Protein AF-A0A1B6LI79-F1 (afdb_monomer_lite)

pLDDT: mean 90.77, std 7.66, range [55.81, 97.06]

Secondary structure (DSSP, 8-state):
--------HHHHHHHHHHHHHHHHHHHHTT-S-TT--TT-TT--HHHHHHHHHHHHHHHHHTT----------TTTTTT--HHHHHHHHHHTT--HHHHHHHHHHHSS-------

Foldseek 3Di:
DDDDDDDDPVVVVVVVVLLVVVLVLCVVVVVDDPLDQPPHPPGDPVNNVVVVVVVVVVCVVVVHDDDDDDDDDDVVPVPDDLVVVLVVCVVSVNDDPSSVVSVVVPPPDDDDDDD

Structure (mmCIF, N/CA/C/O backbone):
data_AF-A0A1B6LI79-F1
#
_entry.id   AF-A0A1B6LI79-F1
#
loop_
_atom_site.group_PDB
_atom_site.id
_atom_site.type_symbol
_atom_site.label_atom_id
_atom_site.label_alt_id
_atom_site.label_comp_id
_atom_site.label_asym_id
_atom_site.label_entity_id
_atom_site.label_seq_id
_atom_site.pdbx_PDB_ins_code
_atom_site.Cartn_x
_atom_site.Cartn_y
_atom_site.Cartn_z
_atom_site.occupancy
_atom_site.B_iso_or_equiv
_atom_site.auth_seq_id
_atom_site.auth_comp_id
_atom_site.au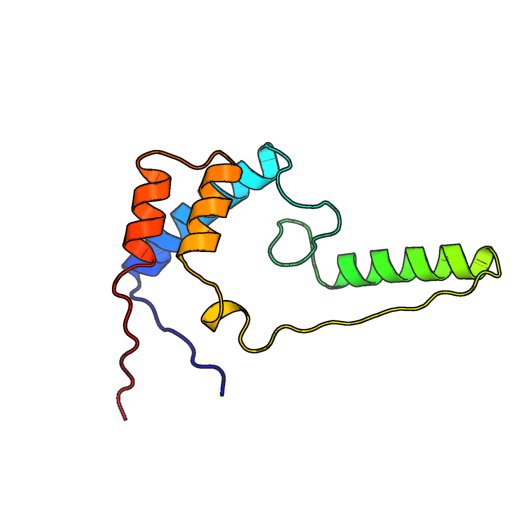th_asym_id
_atom_site.auth_atom_id
_atom_site.pdbx_PDB_model_num
ATOM 1 N N . TYR A 1 1 ? 15.119 -7.182 12.161 1.00 63.00 1 TYR A N 1
ATOM 2 C CA . TYR A 1 1 ? 15.928 -6.421 11.187 1.00 63.00 1 TYR A CA 1
ATOM 3 C C . TYR A 1 1 ? 15.081 -6.166 9.944 1.00 63.00 1 TYR A C 1
ATOM 5 O O . TYR A 1 1 ? 14.480 -7.118 9.461 1.00 63.00 1 TYR A O 1
ATOM 13 N N . ARG A 1 2 ? 14.964 -4.913 9.475 1.00 67.12 2 ARG A N 1
ATOM 14 C CA . ARG A 1 2 ? 14.210 -4.540 8.261 1.00 67.12 2 ARG A CA 1
ATOM 15 C C . ARG A 1 2 ? 15.213 -4.042 7.213 1.00 67.12 2 ARG A C 1
ATOM 17 O O . ARG A 1 2 ? 15.612 -2.882 7.300 1.00 67.12 2 ARG A O 1
ATOM 24 N N . PRO A 1 3 ? 15.675 -4.898 6.288 1.00 71.00 3 PRO A N 1
ATOM 25 C CA . PRO A 1 3 ? 16.644 -4.478 5.286 1.00 71.00 3 PRO A CA 1
ATOM 26 C C . PRO A 1 3 ? 16.035 -3.394 4.392 1.00 71.00 3 PRO A C 1
ATOM 28 O O . PRO A 1 3 ? 14.902 -3.520 3.928 1.00 71.00 3 PRO A O 1
ATOM 31 N N . ILE A 1 4 ? 16.783 -2.318 4.152 1.00 75.94 4 ILE A N 1
ATOM 32 C CA . ILE A 1 4 ? 16.388 -1.273 3.205 1.00 75.94 4 ILE A CA 1
ATOM 33 C C . ILE A 1 4 ? 17.033 -1.604 1.861 1.00 75.94 4 ILE A C 1
ATOM 35 O O . ILE A 1 4 ? 18.253 -1.690 1.756 1.00 75.94 4 ILE A O 1
ATOM 39 N N . SER A 1 5 ? 16.212 -1.785 0.827 1.00 77.75 5 SER A N 1
ATOM 40 C CA . SER A 1 5 ? 16.702 -1.969 -0.540 1.00 77.75 5 SER A CA 1
ATOM 41 C C . SER A 1 5 ? 17.050 -0.616 -1.159 1.00 77.75 5 SER A C 1
ATOM 43 O O . SER A 1 5 ? 16.167 0.209 -1.397 1.00 77.75 5 SER A O 1
ATOM 45 N N . ILE A 1 6 ? 18.331 -0.384 -1.445 1.00 82.44 6 ILE A N 1
ATOM 46 C CA . ILE A 1 6 ? 18.777 0.794 -2.196 1.00 82.44 6 ILE A CA 1
ATOM 47 C C . ILE A 1 6 ? 18.766 0.436 -3.680 1.00 82.44 6 ILE A C 1
ATOM 49 O O . ILE A 1 6 ? 19.634 -0.280 -4.170 1.00 82.44 6 ILE A O 1
ATOM 53 N N . VAL A 1 7 ? 17.754 0.921 -4.394 1.00 85.69 7 VAL A N 1
ATOM 54 C CA . VAL A 1 7 ? 17.604 0.674 -5.834 1.00 85.69 7 VAL A CA 1
ATOM 55 C C . VAL A 1 7 ? 18.371 1.741 -6.638 1.00 85.69 7 VAL A C 1
ATOM 57 O O . VAL A 1 7 ? 18.404 2.900 -6.199 1.00 85.69 7 VAL A O 1
ATOM 60 N N . PRO A 1 8 ? 18.983 1.407 -7.796 1.00 88.12 8 PRO A N 1
ATOM 61 C CA . PRO A 1 8 ? 19.629 2.393 -8.660 1.00 88.12 8 PRO A CA 1
ATOM 62 C C . PRO A 1 8 ? 18.722 3.580 -9.011 1.00 88.12 8 PRO A C 1
ATOM 64 O O . PRO A 1 8 ? 17.504 3.439 -9.130 1.00 88.12 8 PRO A O 1
ATOM 67 N N . ALA A 1 9 ? 19.317 4.759 -9.213 1.00 91.06 9 ALA A N 1
ATOM 68 C CA . ALA A 1 9 ? 18.572 5.997 -9.464 1.00 91.06 9 ALA A CA 1
ATOM 69 C C . ALA A 1 9 ? 17.617 5.885 -10.666 1.00 91.06 9 ALA A C 1
ATOM 71 O O . ALA A 1 9 ? 16.454 6.272 -10.565 1.00 91.06 9 ALA A O 1
ATOM 72 N N . LEU A 1 10 ? 18.077 5.283 -11.768 1.00 89.88 10 LEU A N 1
ATOM 73 C CA . LEU A 1 10 ? 17.255 5.068 -12.960 1.00 89.88 10 LEU A CA 1
ATOM 74 C C . LEU A 1 10 ? 16.025 4.195 -12.663 1.00 89.88 10 LEU A C 1
ATOM 76 O O . LEU A 1 10 ? 14.919 4.498 -13.104 1.00 89.88 10 LEU A O 1
ATOM 80 N N . SER A 1 11 ? 16.196 3.144 -11.864 1.00 88.69 11 SER A N 1
ATOM 81 C CA . SER A 1 11 ? 15.099 2.262 -11.464 1.00 88.69 11 SER A CA 1
ATOM 82 C C . SER A 1 11 ? 14.085 2.984 -10.578 1.00 88.69 11 SER A C 1
ATOM 84 O O . SER A 1 11 ? 12.891 2.835 -10.801 1.00 88.69 11 SER A O 1
ATOM 86 N N . LYS A 1 12 ? 14.529 3.851 -9.655 1.00 90.69 12 LYS A N 1
ATOM 87 C CA . LYS A 1 12 ? 13.621 4.688 -8.846 1.00 90.69 12 LYS A CA 1
ATOM 88 C C . LYS A 1 12 ? 12.750 5.601 -9.709 1.00 90.69 12 LYS A C 1
ATOM 90 O O . LYS A 1 12 ? 11.575 5.801 -9.395 1.00 90.69 12 LYS A O 1
ATOM 95 N N . ILE A 1 13 ? 13.311 6.156 -10.785 1.00 93.62 13 ILE A N 1
ATOM 96 C CA . ILE A 1 13 ? 12.560 6.984 -11.738 1.00 93.62 13 ILE A CA 1
ATOM 97 C C . ILE A 1 13 ? 11.479 6.135 -12.417 1.00 93.62 13 ILE A C 1
ATOM 99 O O . ILE A 1 13 ? 10.306 6.509 -12.391 1.00 93.62 13 ILE A O 1
ATOM 103 N N . LEU A 1 14 ? 11.848 4.965 -12.950 1.00 91.50 14 LEU A N 1
ATOM 104 C CA . LEU A 1 14 ? 10.905 4.046 -13.597 1.00 91.50 14 LEU A CA 1
ATOM 105 C C . LEU A 1 14 ? 9.803 3.574 -12.639 1.00 91.50 14 LEU A C 1
ATOM 107 O O . LEU A 1 14 ? 8.624 3.647 -12.977 1.00 91.50 14 LEU A O 1
ATOM 111 N N . GLU A 1 15 ? 10.162 3.165 -11.423 1.00 91.81 15 GLU A N 1
ATOM 112 C CA . GLU A 1 15 ? 9.214 2.774 -10.374 1.00 91.81 15 GLU A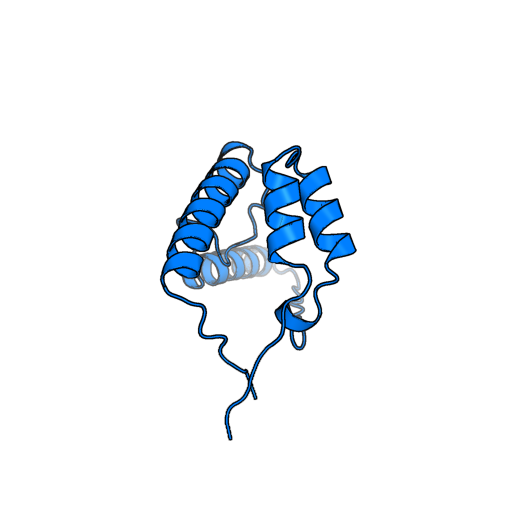 CA 1
ATOM 113 C C . GLU A 1 15 ? 8.248 3.908 -10.033 1.00 91.81 15 GLU A C 1
ATOM 115 O O . GLU A 1 15 ? 7.054 3.674 -9.853 1.00 91.81 15 GLU A O 1
ATOM 120 N N . THR A 1 16 ? 8.739 5.148 -9.976 1.00 93.56 16 THR A N 1
ATOM 121 C CA . THR A 1 16 ? 7.901 6.317 -9.693 1.00 93.56 16 THR A CA 1
ATOM 122 C C . THR A 1 16 ? 6.883 6.547 -10.804 1.00 93.56 16 THR A C 1
ATOM 124 O O . THR A 1 16 ? 5.707 6.768 -10.510 1.00 93.56 16 THR A O 1
ATOM 127 N N . ILE A 1 17 ? 7.300 6.436 -12.068 1.00 93.50 17 ILE A N 1
ATOM 128 C CA . ILE A 1 17 ? 6.404 6.549 -13.225 1.00 93.50 17 ILE A CA 1
ATOM 129 C C . ILE A 1 17 ? 5.357 5.428 -13.179 1.00 93.50 17 ILE A C 1
ATOM 131 O O . ILE A 1 17 ? 4.158 5.711 -13.177 1.00 93.50 17 ILE A O 1
ATOM 135 N N . MET A 1 18 ? 5.787 4.168 -13.049 1.00 92.81 18 MET A N 1
ATOM 136 C CA . MET A 1 18 ? 4.885 3.012 -12.972 1.00 92.81 18 MET A CA 1
ATOM 137 C C . 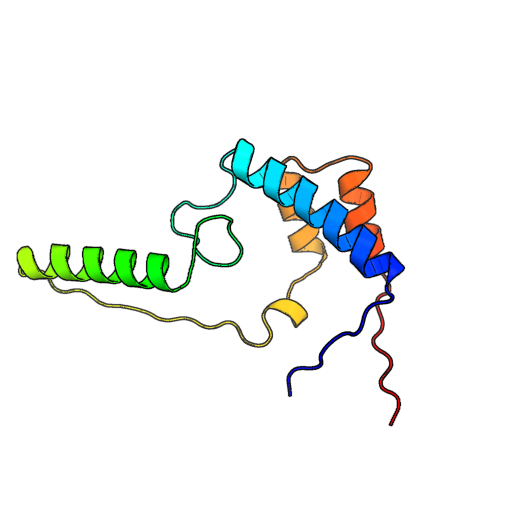MET A 1 18 ? 3.876 3.146 -11.828 1.00 92.81 18 MET A C 1
ATOM 139 O O . MET A 1 18 ? 2.681 2.928 -12.027 1.00 92.81 18 MET A O 1
ATOM 143 N N . LYS A 1 19 ? 4.336 3.558 -10.640 1.00 93.50 19 LYS A N 1
ATOM 144 C CA . LYS A 1 19 ? 3.486 3.800 -9.470 1.00 93.50 19 LYS A CA 1
ATOM 145 C C . LYS A 1 19 ? 2.445 4.876 -9.752 1.00 93.50 19 LYS A C 1
ATOM 147 O O . LYS A 1 19 ? 1.277 4.673 -9.439 1.00 93.50 19 LYS A O 1
ATOM 152 N N . ASN A 1 20 ? 2.844 6.008 -10.327 1.00 93.88 20 ASN A N 1
ATOM 153 C CA . ASN A 1 20 ? 1.930 7.121 -10.576 1.00 93.88 20 ASN A CA 1
ATOM 154 C C . ASN A 1 20 ? 0.817 6.725 -11.556 1.00 93.88 20 ASN A C 1
ATOM 156 O O . ASN A 1 20 ? -0.352 6.995 -11.285 1.00 93.88 20 ASN A O 1
ATOM 160 N N . HIS A 1 21 ? 1.163 6.027 -12.642 1.00 93.12 21 HIS A N 1
ATOM 161 C CA . HIS A 1 21 ? 0.178 5.505 -13.593 1.00 93.12 21 HIS A CA 1
ATOM 162 C C . HIS A 1 21 ? -0.758 4.480 -12.945 1.00 93.12 21 HIS A C 1
ATOM 164 O O . HIS A 1 21 ? -1.975 4.577 -13.098 1.00 93.12 21 HIS A O 1
ATOM 170 N N . LEU A 1 22 ? -0.203 3.532 -12.184 1.00 93.75 22 LEU A N 1
ATOM 171 C CA . LEU A 1 22 ? -0.982 2.502 -11.502 1.00 93.75 22 LEU A CA 1
ATOM 172 C C . LEU A 1 22 ? -1.966 3.111 -10.498 1.00 93.75 22 LEU A C 1
ATOM 174 O O . LEU A 1 22 ? -3.150 2.795 -10.529 1.00 93.75 22 LEU A O 1
ATOM 178 N N . VAL A 1 23 ? -1.492 3.998 -9.622 1.00 93.56 23 VAL A N 1
ATOM 179 C CA . VAL A 1 23 ? -2.335 4.642 -8.608 1.00 93.56 23 VAL A CA 1
ATOM 180 C C . VAL A 1 23 ? -3.416 5.490 -9.273 1.00 93.56 23 VAL A C 1
ATOM 182 O O . VAL A 1 23 ? -4.569 5.409 -8.868 1.00 93.56 23 VAL A O 1
ATOM 185 N N . CYS A 1 24 ? -3.084 6.245 -10.323 1.00 94.25 24 CYS A N 1
ATOM 186 C CA . CYS A 1 24 ? -4.073 7.021 -11.070 1.00 94.25 24 CYS A CA 1
ATOM 187 C C . CYS A 1 24 ? -5.192 6.130 -11.630 1.00 94.25 24 CYS A C 1
ATOM 189 O O . CYS A 1 24 ? -6.370 6.431 -11.445 1.00 94.25 24 CYS A O 1
ATOM 191 N N . TYR A 1 25 ? -4.833 5.001 -12.247 1.00 95.06 25 TYR A N 1
ATOM 192 C CA . TYR A 1 25 ? -5.800 4.039 -12.771 1.00 95.06 25 TYR A CA 1
ATOM 193 C C . TYR A 1 25 ? -6.673 3.425 -11.665 1.00 95.06 25 TYR A C 1
ATOM 195 O O . TYR A 1 25 ? -7.894 3.383 -11.805 1.00 95.06 25 TYR A O 1
ATOM 203 N N . LEU A 1 26 ? -6.068 2.985 -10.558 1.00 94.50 26 LEU A N 1
ATOM 204 C CA . LEU A 1 26 ? -6.790 2.369 -9.441 1.00 94.50 26 LEU A CA 1
ATOM 205 C C . LEU A 1 26 ? -7.778 3.338 -8.776 1.00 94.50 26 LEU A C 1
ATOM 207 O O . LEU A 1 26 ? -8.885 2.932 -8.434 1.00 94.50 26 LEU A O 1
ATOM 211 N N . GLU A 1 27 ? -7.386 4.602 -8.609 1.00 93.88 27 GLU A N 1
ATOM 212 C CA . GLU A 1 27 ? -8.232 5.647 -8.025 1.00 93.88 27 GLU A CA 1
ATOM 213 C C . GLU A 1 27 ? -9.351 6.066 -8.990 1.00 93.88 27 GLU A C 1
ATOM 215 O O . GLU A 1 27 ? -10.508 6.120 -8.591 1.00 93.88 27 GLU A O 1
ATOM 220 N N . THR A 1 28 ? -9.045 6.289 -10.274 1.00 94.62 28 THR A N 1
ATOM 221 C CA . THR A 1 28 ? -10.045 6.719 -11.277 1.00 94.62 28 THR A CA 1
ATOM 222 C C . THR A 1 28 ? -11.150 5.681 -11.474 1.00 94.62 28 THR A C 1
ATOM 224 O O . THR A 1 28 ? -12.300 6.035 -11.716 1.00 94.62 28 THR A O 1
ATOM 227 N N . ASN A 1 29 ? -10.813 4.397 -11.343 1.00 95.00 29 ASN A N 1
ATOM 228 C CA . ASN A 1 29 ? -11.759 3.292 -11.487 1.00 95.00 29 ASN A CA 1
ATOM 229 C C . ASN A 1 29 ? -12.331 2.801 -10.142 1.00 95.00 29 ASN A C 1
ATOM 231 O O . ASN A 1 29 ? -12.997 1.770 -10.120 1.00 95.00 29 ASN A O 1
ATOM 235 N N . ASN A 1 30 ? -12.066 3.495 -9.025 1.00 94.12 30 ASN A N 1
ATOM 236 C CA . ASN A 1 30 ? -12.529 3.126 -7.679 1.00 94.12 30 ASN A CA 1
ATOM 237 C C . ASN A 1 30 ? -12.249 1.654 -7.301 1.00 94.12 30 ASN A C 1
ATOM 239 O O . ASN A 1 30 ? -13.070 0.978 -6.685 1.00 94.12 30 ASN A O 1
ATOM 243 N N . LEU A 1 31 ? -11.072 1.137 -7.673 1.00 94.31 31 LEU A N 1
ATOM 244 C CA . LEU A 1 31 ? -10.704 -0.276 -7.479 1.00 94.31 31 LEU A CA 1
ATOM 245 C C . LEU A 1 31 ? -10.160 -0.578 -6.074 1.00 94.31 31 LEU A C 1
ATOM 247 O O . LEU A 1 31 ? -9.948 -1.741 -5.718 1.00 94.31 31 LEU A O 1
ATOM 251 N N . LEU A 1 32 ? -9.900 0.461 -5.278 1.00 92.94 32 LEU A N 1
ATOM 252 C CA . LEU A 1 32 ? -9.431 0.352 -3.899 1.00 92.94 32 LEU A CA 1
ATOM 253 C C . LEU A 1 32 ? -10.583 0.556 -2.922 1.00 92.94 32 LEU A C 1
ATOM 255 O O . LEU A 1 32 ? -11.427 1.424 -3.110 1.00 92.94 32 LEU A O 1
ATOM 259 N N . LEU A 1 33 ? -10.560 -0.198 -1.825 1.00 93.06 33 LEU A N 1
ATOM 260 C CA . LEU A 1 33 ? -11.576 -0.093 -0.786 1.00 93.06 33 LEU A CA 1
ATOM 261 C C . LEU A 1 33 ? -11.572 1.304 -0.147 1.00 93.06 33 LEU A C 1
ATOM 263 O O . LEU A 1 33 ? -10.527 1.811 0.270 1.00 93.06 33 LEU A O 1
ATOM 267 N N . ASP A 1 34 ? -12.755 1.880 0.044 1.00 91.50 34 ASP A N 1
ATOM 268 C CA . ASP A 1 34 ? -12.929 3.195 0.674 1.00 91.50 34 ASP A CA 1
ATOM 269 C C . ASP A 1 34 ? -12.595 3.248 2.159 1.00 91.50 34 ASP A C 1
ATOM 271 O O . ASP A 1 34 ? -12.524 4.331 2.724 1.00 91.50 34 ASP A O 1
ATOM 275 N N . LYS A 1 35 ? -12.341 2.111 2.803 1.00 92.62 35 LYS A N 1
ATOM 276 C CA . LYS A 1 35 ? -11.803 2.041 4.169 1.00 92.62 35 LYS A CA 1
ATOM 277 C C . LYS A 1 35 ? -10.279 1.880 4.194 1.00 92.62 35 LYS A C 1
ATOM 279 O O . LYS A 1 35 ? -9.680 1.826 5.260 1.00 92.62 35 LYS A O 1
ATOM 284 N N . GLN A 1 36 ? -9.620 1.795 3.036 1.00 94.38 36 GLN A N 1
ATOM 285 C CA . GLN A 1 36 ? -8.162 1.756 2.965 1.00 94.38 36 GLN A CA 1
ATOM 286 C C . GLN A 1 36 ? -7.602 3.176 3.097 1.00 94.38 36 GLN A C 1
ATOM 288 O O . GLN A 1 36 ? -7.904 4.045 2.284 1.00 94.38 36 GLN A O 1
ATOM 293 N N . HIS A 1 37 ? -6.769 3.421 4.106 1.00 94.50 37 HIS A N 1
ATOM 294 C CA . HIS A 1 37 ? -6.116 4.725 4.304 1.00 94.50 37 HIS A CA 1
ATOM 295 C C . HIS A 1 37 ? -4.628 4.711 3.942 1.00 94.50 37 HIS A C 1
ATOM 297 O O . HIS A 1 37 ? -4.094 5.716 3.479 1.00 94.50 37 HIS A O 1
ATOM 303 N N . GLY A 1 38 ? -3.958 3.569 4.112 1.00 92.94 38 GLY A N 1
ATOM 304 C CA . GLY A 1 38 ? -2.545 3.416 3.779 1.00 92.94 38 GLY A CA 1
ATOM 305 C C . GLY A 1 38 ? -2.282 3.514 2.275 1.00 92.94 38 GLY A C 1
ATOM 306 O O . GLY A 1 38 ? -3.013 2.934 1.468 1.00 92.94 38 GLY A O 1
ATOM 307 N N . PHE A 1 39 ? -1.205 4.220 1.918 1.00 89.44 39 PHE A N 1
ATOM 308 C CA . PHE A 1 39 ? -0.700 4.365 0.546 1.00 89.44 39 PHE A CA 1
ATOM 309 C C . PHE A 1 39 ? -1.712 4.929 -0.472 1.00 89.44 39 PHE A C 1
ATOM 311 O O . PHE A 1 39 ? -1.546 4.720 -1.672 1.00 89.44 39 PHE A O 1
ATOM 318 N N . ARG A 1 40 ? -2.736 5.666 -0.016 1.00 92.44 40 ARG A N 1
ATOM 319 C CA . ARG A 1 40 ? -3.708 6.359 -0.879 1.00 92.44 40 ARG A CA 1
ATOM 320 C C . ARG A 1 40 ? -3.517 7.871 -0.834 1.00 92.44 40 ARG A C 1
ATOM 322 O O . ARG A 1 40 ? -3.162 8.440 0.197 1.00 92.44 40 ARG A O 1
ATOM 329 N N . ARG A 1 41 ? -3.764 8.536 -1.963 1.00 88.56 41 ARG A N 1
ATOM 330 C CA . ARG A 1 41 ? -3.671 9.999 -2.059 1.00 88.56 41 ARG 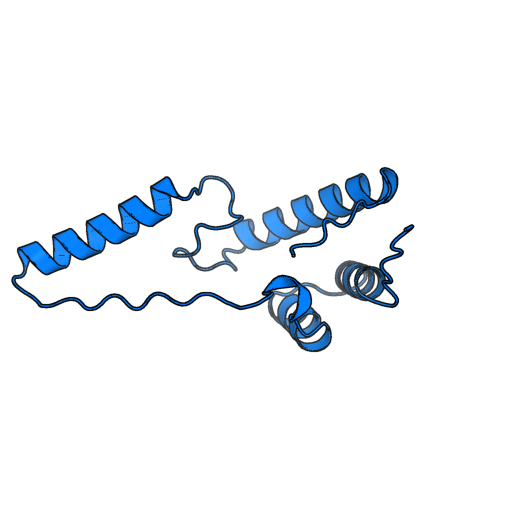A CA 1
ATOM 331 C C . ARG A 1 41 ? -4.796 10.646 -1.245 1.00 88.56 41 ARG A C 1
ATOM 333 O O . ARG A 1 41 ? -5.932 10.192 -1.303 1.00 88.56 41 ARG A O 1
ATOM 340 N N . GLY A 1 42 ? -4.480 11.705 -0.498 1.00 90.44 42 GLY A N 1
ATOM 341 C CA . GLY A 1 42 ? -5.464 12.428 0.323 1.00 90.44 42 GLY A CA 1
ATOM 342 C C . GLY A 1 42 ? -5.911 11.685 1.587 1.00 90.44 42 GLY A C 1
ATOM 343 O O . GLY A 1 42 ? -6.830 12.136 2.259 1.00 90.44 42 GLY A O 1
ATOM 344 N N . ARG A 1 43 ? -5.266 10.562 1.926 1.00 93.38 43 ARG A N 1
ATOM 345 C CA . ARG A 1 43 ? -5.538 9.788 3.138 1.00 93.38 43 ARG A CA 1
ATOM 346 C C . ARG A 1 43 ? -4.277 9.661 3.979 1.00 93.38 43 ARG A C 1
ATOM 348 O O . ARG A 1 43 ? -3.162 9.644 3.466 1.00 93.38 43 ARG A O 1
ATOM 355 N N . SER A 1 44 ? -4.466 9.596 5.288 1.00 95.38 44 SER A N 1
ATOM 356 C CA . SER A 1 44 ? -3.390 9.534 6.275 1.00 95.38 44 SER A CA 1
ATOM 357 C C . SER A 1 44 ? -3.779 8.662 7.466 1.00 95.38 44 SER A C 1
ATOM 359 O O . SER A 1 44 ? -4.927 8.231 7.601 1.00 95.38 44 SER A O 1
ATOM 361 N N . THR A 1 45 ? -2.827 8.433 8.368 1.00 94.94 45 THR A N 1
ATOM 362 C CA . THR A 1 45 ? -3.090 7.784 9.659 1.00 94.94 45 THR A CA 1
ATOM 363 C C . THR A 1 45 ? -4.137 8.543 10.474 1.00 94.94 45 THR A C 1
ATOM 365 O O . THR A 1 45 ? -4.973 7.911 11.108 1.00 94.94 45 THR A O 1
ATOM 368 N N . ILE A 1 46 ? -4.157 9.877 10.381 1.00 96.38 46 ILE A N 1
ATOM 369 C CA . ILE A 1 46 ? -5.164 10.725 11.032 1.00 96.38 46 ILE A CA 1
ATOM 370 C C . ILE A 1 46 ? -6.553 10.369 10.507 1.00 96.38 46 ILE A C 1
ATOM 372 O O . ILE A 1 46 ? -7.420 10.022 11.294 1.00 96.38 46 ILE A O 1
ATOM 376 N N . THR A 1 47 ? -6.744 10.339 9.182 1.00 96.00 47 THR A N 1
ATOM 377 C CA . THR A 1 47 ? -8.056 9.991 8.603 1.00 96.00 47 THR A CA 1
ATOM 378 C C . THR A 1 47 ? -8.527 8.587 8.992 1.00 96.00 47 THR A C 1
ATOM 380 O O . THR A 1 47 ? -9.726 8.366 9.122 1.00 96.00 47 THR A O 1
ATOM 383 N N . ALA A 1 48 ? -7.598 7.644 9.191 1.00 95.75 48 ALA A N 1
ATOM 384 C CA . ALA A 1 48 ? -7.923 6.287 9.623 1.00 95.75 48 ALA A CA 1
ATOM 385 C C . ALA A 1 48 ? -8.393 6.253 11.083 1.00 95.75 48 ALA A C 1
ATOM 387 O O . ALA A 1 48 ? -9.387 5.607 11.398 1.00 95.75 48 ALA A O 1
ATOM 388 N N . ILE A 1 49 ? -7.684 6.969 11.963 1.00 96.31 49 ILE A N 1
ATOM 389 C CA . ILE A 1 49 ? -8.025 7.067 13.385 1.00 96.31 49 ILE A CA 1
ATOM 390 C C . ILE A 1 49 ? -9.346 7.812 13.561 1.00 96.31 49 ILE A C 1
ATOM 392 O O . ILE A 1 49 ? -10.197 7.338 14.301 1.00 96.31 49 ILE A O 1
ATOM 396 N N . THR A 1 50 ? -9.557 8.925 12.854 1.00 96.56 50 THR A N 1
ATOM 397 C CA . THR A 1 50 ? -10.827 9.662 12.895 1.00 96.56 50 THR A CA 1
ATOM 398 C C . THR A 1 50 ? -11.995 8.763 12.490 1.00 96.56 50 THR A C 1
ATOM 400 O O . THR A 1 50 ? -12.946 8.641 13.250 1.00 96.56 50 THR A O 1
ATOM 403 N N . ALA A 1 51 ? -11.880 8.031 11.376 1.00 95.62 51 ALA A N 1
ATOM 404 C CA . ALA A 1 51 ? -12.933 7.112 10.939 1.00 95.62 51 ALA A CA 1
ATOM 405 C C . ALA A 1 51 ? -13.211 5.976 11.945 1.00 95.62 51 ALA A C 1
ATOM 407 O O . ALA A 1 51 ? -14.347 5.515 12.058 1.00 95.62 51 ALA A O 1
ATOM 408 N N . LEU A 1 52 ? -12.187 5.509 12.669 1.00 95.56 52 LEU A N 1
ATOM 409 C CA . LEU A 1 52 ? -12.349 4.530 13.746 1.00 95.56 52 LEU A CA 1
ATOM 410 C C . LEU A 1 52 ? -13.054 5.144 14.965 1.00 95.56 52 LEU A C 1
ATOM 412 O O . LEU A 1 52 ? -13.963 4.526 15.513 1.00 95.56 52 LEU A O 1
ATOM 416 N N . LEU A 1 53 ? -12.661 6.353 15.374 1.00 96.19 53 LEU A N 1
ATOM 417 C CA . LEU A 1 53 ? -13.277 7.069 16.493 1.00 96.19 53 LEU A CA 1
ATOM 418 C C . LEU A 1 53 ? -14.750 7.383 16.221 1.00 96.19 53 LEU A C 1
ATOM 420 O O . LEU A 1 53 ? -15.576 7.189 17.106 1.00 96.19 53 LEU A O 1
ATOM 424 N N . ASP A 1 54 ? -15.096 7.773 14.995 1.00 96.19 54 ASP A N 1
ATOM 425 C CA . ASP A 1 54 ? -16.486 8.016 14.600 1.00 96.19 54 ASP A CA 1
ATOM 426 C C . ASP A 1 54 ? -17.342 6.745 14.741 1.00 96.19 54 ASP A C 1
ATOM 428 O O . ASP A 1 54 ? -18.474 6.796 15.230 1.00 96.19 54 ASP A O 1
ATOM 432 N N . GLN A 1 55 ? -16.793 5.577 14.379 1.00 95.06 55 GLN A N 1
ATOM 433 C CA . GLN A 1 55 ? -17.473 4.289 14.567 1.00 95.06 55 GLN A CA 1
ATOM 434 C C . GLN A 1 55 ? -17.647 3.942 16.047 1.00 95.06 55 GLN A C 1
ATOM 436 O O . GLN A 1 55 ? -18.721 3.485 16.439 1.00 95.06 55 GLN A O 1
ATOM 441 N N . ILE A 1 56 ? -16.615 4.168 16.864 1.00 96.19 56 ILE A N 1
ATOM 442 C CA . ILE A 1 56 ? -16.671 3.941 18.314 1.00 96.19 56 ILE A CA 1
ATOM 443 C C . ILE A 1 56 ? -17.746 4.830 18.944 1.00 96.19 56 ILE A C 1
ATOM 445 O O . ILE A 1 56 ? -18.593 4.322 19.674 1.00 96.19 56 ILE A O 1
ATOM 449 N N . ASN A 1 57 ? -17.760 6.124 18.615 1.00 96.56 57 ASN A N 1
ATOM 450 C CA . ASN A 1 57 ? -18.743 7.075 19.131 1.00 96.56 57 ASN A CA 1
ATOM 451 C C . ASN A 1 57 ? -20.170 6.681 18.736 1.00 96.56 57 ASN A C 1
ATOM 453 O O . ASN A 1 57 ? -21.051 6.647 19.587 1.00 96.56 57 ASN A O 1
ATOM 457 N N . THR A 1 58 ? -20.383 6.283 17.480 1.00 96.94 58 THR A N 1
ATOM 458 C CA . THR A 1 58 ? -21.705 5.846 16.999 1.00 96.94 58 THR A CA 1
ATOM 459 C C . THR A 1 58 ? -22.239 4.639 17.779 1.00 96.94 58 THR A C 1
ATOM 461 O O . THR A 1 58 ? -23.433 4.554 18.055 1.00 96.94 58 THR A O 1
ATOM 464 N N . VAL A 1 59 ? -21.377 3.674 18.112 1.00 96.69 59 VAL A N 1
ATOM 465 C CA . VAL A 1 59 ? -21.774 2.483 18.883 1.00 96.69 59 VAL A CA 1
ATOM 466 C C . VAL A 1 59 ? -21.969 2.822 20.361 1.00 96.69 59 VAL A C 1
ATOM 468 O O . VAL A 1 59 ? -22.925 2.354 20.978 1.00 96.69 59 VAL A O 1
ATOM 471 N N . PHE A 1 60 ? -21.120 3.696 20.904 1.00 95.44 60 PHE A N 1
ATOM 472 C CA . PHE A 1 60 ? -21.242 4.206 22.265 1.00 95.44 60 PHE A CA 1
ATOM 473 C C . PHE A 1 60 ? -22.572 4.940 22.490 1.00 95.44 60 PHE A C 1
ATOM 475 O O . PHE A 1 60 ? -23.267 4.656 23.461 1.00 95.44 60 PHE A O 1
ATOM 482 N N . GLU A 1 61 ? -22.974 5.818 21.567 1.00 97.06 61 GLU A N 1
ATOM 483 C CA . GLU A 1 61 ? -24.255 6.542 21.622 1.00 97.06 61 GLU A CA 1
ATOM 484 C C . GLU A 1 61 ? -25.472 5.610 21.594 1.00 97.06 61 GLU A C 1
ATOM 486 O O . GLU A 1 61 ? -26.505 5.913 22.189 1.00 97.06 61 GLU A O 1
ATOM 491 N N . LYS A 1 62 ? -25.352 4.450 20.941 1.00 97.00 62 LYS A N 1
ATOM 492 C CA . LYS A 1 62 ? -26.401 3.422 20.907 1.00 97.00 62 LYS A CA 1
ATOM 493 C C . LYS A 1 62 ? -26.441 2.548 22.161 1.00 97.00 62 LYS A C 1
ATOM 495 O O . LYS A 1 62 ? -27.345 1.728 22.290 1.00 97.00 62 LYS A O 1
ATOM 500 N N . GLY A 1 63 ? -25.475 2.692 23.071 1.00 96.06 63 GLY A N 1
ATOM 501 C CA . GLY A 1 63 ? -25.327 1.811 24.232 1.00 96.06 63 GLY A CA 1
ATOM 502 C C . GLY A 1 63 ? -24.979 0.367 23.854 1.00 96.06 63 GLY A C 1
ATOM 503 O O . GLY A 1 63 ? -25.227 -0.554 24.630 1.00 96.06 63 GLY A O 1
ATOM 504 N N . GLU A 1 64 ? -24.437 0.157 22.654 1.00 96.31 64 GLU A N 1
ATOM 505 C CA . GLU A 1 64 ? -24.070 -1.154 22.125 1.00 96.31 64 GLU A CA 1
ATOM 506 C C . GLU A 1 64 ? -22.613 -1.503 22.481 1.00 96.31 64 GLU A C 1
ATOM 508 O O . GLU A 1 64 ? -21.773 -0.636 22.731 1.00 96.31 64 GLU A O 1
ATOM 513 N N . ALA A 1 65 ? -22.286 -2.797 22.497 1.00 93.44 65 ALA A N 1
ATOM 514 C CA . ALA A 1 65 ? -20.919 -3.260 22.717 1.00 93.44 65 ALA A CA 1
ATOM 515 C C . ALA A 1 65 ? -20.138 -3.337 21.393 1.00 93.44 65 ALA A C 1
ATOM 517 O O . ALA A 1 65 ? -20.631 -3.872 20.401 1.00 93.44 65 ALA A O 1
ATOM 518 N N . MET A 1 66 ? -18.883 -2.875 21.397 1.00 92.62 66 MET A N 1
ATOM 519 C CA . MET A 1 66 ? -17.946 -3.009 20.275 1.00 92.62 66 MET A CA 1
ATOM 520 C C . MET A 1 66 ? -16.751 -3.884 20.668 1.00 92.62 66 MET A C 1
ATOM 522 O O . MET A 1 66 ? -16.245 -3.795 21.783 1.00 92.62 66 MET A O 1
ATOM 526 N N . SER A 1 67 ? -16.245 -4.671 19.717 1.00 94.62 67 SER A N 1
ATOM 527 C CA . SER A 1 67 ? -14.933 -5.316 19.807 1.00 94.62 67 SER A CA 1
ATOM 528 C C . SER A 1 67 ? -14.051 -4.876 18.640 1.00 94.62 67 SER A C 1
ATOM 530 O O . SER A 1 67 ? -14.511 -4.814 17.499 1.00 94.62 67 SER A O 1
ATOM 532 N N . LEU A 1 68 ? -12.781 -4.577 18.922 1.00 94.50 68 LEU A N 1
ATOM 533 C CA . LEU A 1 68 ? -11.777 -4.205 17.928 1.00 94.50 68 LEU A CA 1
ATOM 534 C C . LEU A 1 68 ? -10.702 -5.289 17.861 1.00 94.50 68 LEU A C 1
ATOM 536 O O . LEU A 1 68 ? -10.006 -5.544 18.840 1.00 94.50 68 LEU A O 1
ATOM 540 N N . THR A 1 69 ? -10.537 -5.893 16.685 1.00 95.69 69 THR A N 1
ATOM 541 C CA . THR A 1 69 ? -9.439 -6.829 16.415 1.00 95.69 69 THR A CA 1
ATOM 542 C C . THR A 1 69 ? -8.385 -6.138 15.564 1.00 95.69 69 THR A C 1
ATOM 544 O O . THR A 1 69 ? -8.669 -5.687 14.455 1.00 95.69 69 THR A O 1
ATOM 547 N N . LEU A 1 70 ? -7.162 -6.063 16.085 1.00 95.12 70 LEU A N 1
ATOM 548 C CA . LEU A 1 70 ? -6.009 -5.531 15.370 1.00 95.12 70 LEU A CA 1
ATOM 549 C C . LEU A 1 70 ? -5.159 -6.693 14.858 1.00 95.12 70 LEU A C 1
ATOM 551 O O . LEU A 1 70 ? -4.797 -7.589 15.618 1.00 95.12 70 LEU A O 1
ATOM 555 N N . CYS A 1 71 ? -4.837 -6.671 13.568 1.00 94.81 71 CYS A N 1
ATOM 556 C CA . CYS A 1 71 ? -3.992 -7.673 12.929 1.00 94.81 71 CYS A CA 1
ATOM 557 C C . CYS A 1 71 ? -2.803 -6.990 12.261 1.00 94.81 71 CYS A C 1
ATOM 559 O O . CYS A 1 71 ? -2.981 -5.998 11.554 1.00 94.81 71 CYS A O 1
ATOM 561 N N . ASP A 1 72 ? -1.613 -7.559 12.443 1.00 93.44 72 ASP A N 1
ATOM 562 C CA . ASP A 1 72 ? -0.401 -7.132 11.749 1.00 93.44 72 ASP A CA 1
ATOM 563 C C . ASP A 1 72 ? 0.229 -8.310 11.000 1.00 93.44 72 ASP A C 1
ATOM 565 O O . ASP A 1 72 ? 0.217 -9.452 11.467 1.00 93.44 72 ASP A O 1
ATOM 569 N N . LEU A 1 73 ? 0.753 -8.037 9.806 1.00 90.50 73 LEU A N 1
ATOM 570 C CA . LEU A 1 73 ? 1.345 -9.055 8.943 1.00 90.50 73 LEU A CA 1
ATOM 571 C C . LEU A 1 73 ? 2.862 -9.077 9.125 1.00 90.50 73 LEU A C 1
ATOM 573 O O . LEU A 1 73 ? 3.564 -8.116 8.803 1.00 90.50 73 LEU A O 1
ATOM 577 N N . THR A 1 74 ? 3.394 -10.222 9.552 1.00 89.75 74 THR A N 1
ATOM 578 C CA . THR A 1 74 ? 4.846 -10.410 9.649 1.00 89.75 74 THR A CA 1
ATOM 579 C C . THR A 1 74 ? 5.475 -10.359 8.258 1.00 89.75 74 THR A C 1
ATOM 581 O O . THR A 1 74 ? 5.068 -11.101 7.368 1.00 89.75 74 THR A O 1
ATOM 584 N N . LYS A 1 75 ? 6.485 -9.495 8.075 1.00 85.62 75 LYS A N 1
ATOM 585 C CA . LYS A 1 75 ? 7.241 -9.347 6.815 1.00 85.62 75 LYS A CA 1
ATOM 586 C C . LYS A 1 75 ? 6.334 -9.198 5.583 1.00 85.62 75 LYS A C 1
ATOM 588 O O . LYS A 1 75 ? 6.570 -9.811 4.545 1.00 85.62 75 LYS A O 1
ATOM 593 N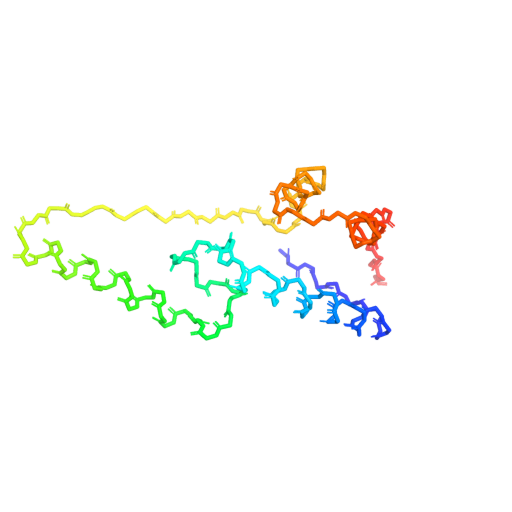 N . ALA A 1 76 ? 5.306 -8.354 5.694 1.00 86.69 76 ALA A N 1
ATOM 594 C CA . ALA A 1 76 ? 4.248 -8.221 4.693 1.00 86.69 76 ALA A CA 1
ATOM 595 C C . ALA A 1 76 ? 4.742 -8.076 3.243 1.00 86.69 76 ALA A C 1
ATOM 597 O O . ALA A 1 76 ? 4.098 -8.616 2.358 1.00 86.69 76 ALA A O 1
ATOM 598 N N . PHE A 1 77 ? 5.863 -7.383 2.999 1.00 83.94 77 PHE A N 1
ATOM 599 C CA . PHE A 1 77 ? 6.436 -7.208 1.657 1.00 83.94 77 PHE A CA 1
ATOM 600 C C . PHE A 1 77 ? 7.301 -8.387 1.191 1.00 83.94 77 PHE A C 1
ATOM 602 O O . PHE A 1 77 ? 7.306 -8.685 -0.000 1.00 83.94 77 PHE A O 1
ATOM 609 N N . ASP A 1 78 ? 7.987 -9.074 2.107 1.00 84.31 78 ASP A N 1
ATOM 610 C CA . ASP A 1 78 ? 8.858 -10.210 1.769 1.00 84.31 78 ASP A CA 1
ATOM 611 C C . ASP A 1 78 ? 8.037 -11.484 1.512 1.00 84.31 78 ASP A C 1
ATOM 613 O O . ASP A 1 78 ? 8.469 -12.384 0.796 1.00 84.31 78 ASP A O 1
ATOM 617 N N . CYS A 1 79 ? 6.841 -11.568 2.101 1.00 86.56 79 CYS A N 1
ATOM 618 C CA . CYS A 1 79 ? 5.981 -12.746 2.040 1.00 86.56 79 CYS A CA 1
ATOM 619 C C . CYS A 1 79 ? 4.934 -12.704 0.917 1.00 86.56 79 CYS A C 1
ATOM 621 O O . CYS A 1 79 ? 4.121 -13.623 0.835 1.00 86.56 79 CYS A O 1
ATOM 623 N N . ILE A 1 80 ? 4.914 -11.675 0.058 1.00 89.25 80 ILE A N 1
ATOM 624 C CA . ILE A 1 80 ? 3.912 -11.566 -1.016 1.00 89.25 80 ILE A CA 1
ATOM 625 C C . ILE A 1 80 ? 4.222 -12.577 -2.125 1.00 89.25 80 ILE A C 1
ATOM 627 O O . ILE A 1 80 ? 5.223 -12.423 -2.828 1.00 89.25 80 ILE A O 1
ATOM 631 N N . PRO A 1 81 ? 3.347 -13.564 -2.396 1.00 91.19 81 PRO A N 1
ATOM 632 C CA . PRO A 1 81 ? 3.578 -14.491 -3.494 1.00 91.19 81 PRO A CA 1
ATOM 633 C C . PRO A 1 81 ? 3.399 -13.766 -4.832 1.00 91.19 81 PRO A C 1
ATOM 635 O O . PRO A 1 81 ? 2.293 -13.342 -5.178 1.00 91.19 81 PRO A O 1
ATOM 638 N N . HIS A 1 82 ? 4.472 -13.656 -5.621 1.00 92.31 82 HIS A N 1
ATOM 639 C CA . HIS A 1 82 ? 4.452 -12.903 -6.883 1.00 92.31 82 HIS A CA 1
ATOM 640 C C . HIS A 1 82 ? 3.371 -13.402 -7.856 1.00 92.31 82 HIS A C 1
ATOM 642 O O . HIS A 1 82 ? 2.713 -12.596 -8.505 1.00 92.31 82 HIS A O 1
ATOM 648 N N . LYS A 1 83 ? 3.104 -14.715 -7.905 1.00 92.94 83 LYS A N 1
ATOM 649 C CA . LYS A 1 83 ? 2.031 -15.287 -8.744 1.00 92.94 83 LYS A CA 1
ATOM 650 C C . LYS A 1 83 ? 0.646 -14.744 -8.375 1.00 92.94 83 LYS A C 1
ATOM 652 O O . LYS A 1 83 ? -0.132 -14.401 -9.262 1.00 92.94 83 LYS A O 1
ATOM 657 N N . ILE A 1 84 ? 0.355 -14.634 -7.077 1.00 95.25 84 ILE A N 1
ATOM 658 C CA . ILE A 1 84 ? -0.924 -14.108 -6.580 1.00 95.25 84 ILE A CA 1
ATOM 659 C C . ILE A 1 84 ? -1.018 -12.610 -6.873 1.00 95.25 84 ILE A C 1
ATOM 661 O O . ILE A 1 84 ? -2.052 -12.146 -7.346 1.00 95.25 84 ILE A O 1
ATOM 665 N N . LEU A 1 85 ? 0.069 -11.862 -6.659 1.00 94.69 85 LEU A N 1
ATOM 666 C CA . LEU A 1 85 ? 0.121 -10.433 -6.968 1.00 94.69 85 LEU A CA 1
ATOM 667 C C . LEU A 1 85 ? -0.171 -10.163 -8.451 1.00 94.69 85 LEU A C 1
ATOM 669 O O . LEU A 1 85 ? -1.030 -9.344 -8.766 1.00 94.69 85 LEU A O 1
ATOM 673 N N . ILE A 1 86 ? 0.483 -10.890 -9.358 1.00 95.38 86 ILE A N 1
ATOM 674 C CA . ILE A 1 86 ? 0.256 -10.772 -10.805 1.00 95.38 86 ILE A CA 1
ATOM 675 C C . ILE A 1 86 ? -1.182 -11.152 -11.180 1.00 95.38 86 ILE A C 1
ATOM 677 O O . ILE A 1 86 ? -1.822 -10.436 -11.950 1.00 95.38 86 ILE A O 1
ATOM 681 N N . GLY A 1 87 ? -1.721 -12.231 -10.602 1.00 96.25 87 GLY A N 1
ATOM 682 C CA . GLY A 1 87 ? -3.124 -12.609 -10.788 1.00 96.25 87 GLY A CA 1
ATOM 683 C C . GLY A 1 87 ? -4.091 -11.507 -10.345 1.00 96.25 87 GLY A C 1
ATOM 684 O O . GLY A 1 87 ? -5.049 -11.203 -11.054 1.00 96.25 87 GLY A O 1
ATOM 685 N N . LYS A 1 88 ? -3.800 -10.844 -9.220 1.00 95.25 88 LYS A N 1
ATOM 686 C CA . LYS A 1 88 ? -4.604 -9.737 -8.694 1.00 95.25 88 LYS A CA 1
ATOM 687 C C . LYS A 1 88 ? -4.541 -8.495 -9.586 1.00 95.25 88 LYS A C 1
ATOM 689 O O . LYS A 1 88 ? -5.575 -7.889 -9.842 1.00 95.25 88 LYS A O 1
ATOM 694 N N . LEU A 1 89 ? -3.363 -8.144 -10.107 1.00 95.12 89 LEU A N 1
ATOM 695 C CA . LEU A 1 89 ? -3.225 -7.047 -11.074 1.00 95.12 89 LEU A CA 1
ATOM 696 C C . LEU A 1 89 ? -4.058 -7.318 -12.334 1.00 95.12 89 LEU A C 1
ATOM 698 O O . LEU A 1 89 ? -4.794 -6.440 -12.781 1.00 95.12 89 LEU A O 1
ATOM 702 N N . LYS A 1 90 ? -4.020 -8.553 -12.848 1.00 95.81 90 LYS A N 1
ATOM 703 C CA . LYS A 1 90 ? -4.855 -8.966 -13.982 1.00 95.81 90 LYS A CA 1
ATOM 704 C C . LYS A 1 90 ? -6.350 -8.860 -13.669 1.00 95.81 90 LYS A C 1
ATOM 706 O O . LYS A 1 90 ? -7.103 -8.365 -14.501 1.00 95.81 90 LYS A O 1
ATOM 711 N N . ALA A 1 91 ? -6.774 -9.271 -12.472 1.00 95.69 91 ALA A N 1
ATOM 712 C CA . ALA A 1 91 ? -8.163 -9.149 -12.024 1.00 95.69 91 ALA A CA 1
ATOM 713 C C . ALA A 1 91 ? -8.631 -7.685 -11.897 1.00 95.69 91 ALA A C 1
ATOM 715 O O . ALA A 1 91 ? -9.797 -7.399 -12.140 1.00 95.69 91 ALA A O 1
ATOM 716 N N . TYR A 1 92 ? -7.723 -6.750 -11.596 1.00 94.94 92 TYR A N 1
ATOM 717 C CA . TYR A 1 92 ? -7.990 -5.305 -11.625 1.00 94.94 92 TYR A CA 1
ATOM 718 C C . TYR A 1 92 ? -7.988 -4.690 -13.038 1.00 94.94 92 TYR A C 1
ATOM 720 O O . TYR A 1 92 ? -8.092 -3.473 -13.188 1.00 94.94 92 TYR A O 1
ATOM 728 N N . GLY A 1 93 ? -7.871 -5.508 -14.087 1.00 94.75 93 GLY A N 1
ATOM 729 C CA . GLY A 1 93 ? -7.880 -5.057 -15.480 1.00 94.75 93 GLY A CA 1
ATOM 730 C C . GLY A 1 93 ? -6.512 -4.622 -16.011 1.00 94.75 93 GLY A C 1
ATOM 731 O O . GLY A 1 93 ? -6.424 -4.092 -17.115 1.00 94.75 93 GLY A O 1
ATOM 732 N N . ILE A 1 94 ? -5.426 -4.857 -15.268 1.00 95.00 94 ILE A N 1
ATOM 733 C CA . ILE A 1 94 ? -4.072 -4.517 -15.716 1.00 95.00 94 ILE A CA 1
ATOM 734 C C . ILE A 1 94 ? -3.546 -5.661 -16.583 1.00 95.00 94 ILE A C 1
ATOM 736 O O . ILE A 1 94 ? -3.310 -6.769 -16.104 1.00 95.00 94 ILE A O 1
ATOM 740 N N . GLY A 1 95 ? -3.347 -5.387 -17.871 1.00 93.75 95 GLY A N 1
ATOM 741 C CA . GLY A 1 95 ? -2.918 -6.375 -18.859 1.00 93.75 95 GLY A CA 1
ATOM 742 C C . GLY A 1 95 ? -1.808 -5.880 -19.784 1.00 93.75 95 GLY A C 1
ATOM 743 O O . GLY A 1 95 ? -1.208 -4.824 -19.576 1.00 93.75 95 GLY A O 1
ATOM 744 N N . GLY A 1 96 ? -1.536 -6.676 -20.819 1.00 93.69 96 GLY A N 1
ATOM 745 C CA . GLY A 1 96 ? -0.604 -6.333 -21.893 1.00 93.69 96 GLY A CA 1
ATOM 746 C C . GLY A 1 96 ? 0.813 -6.014 -21.410 1.00 93.69 96 GLY A C 1
ATOM 747 O O . GLY A 1 96 ? 1.318 -6.613 -20.459 1.00 93.69 96 GLY A O 1
ATOM 748 N N . LEU A 1 97 ? 1.444 -5.041 -22.075 1.00 93.38 97 LEU A N 1
ATOM 749 C CA . LEU A 1 97 ? 2.826 -4.623 -21.814 1.00 93.38 97 LEU A CA 1
ATOM 750 C C . LEU A 1 97 ? 3.052 -4.164 -20.369 1.00 93.38 97 LEU A C 1
ATOM 752 O O . LEU A 1 97 ? 4.116 -4.414 -19.810 1.00 93.38 97 LEU A O 1
ATOM 756 N N . VAL A 1 98 ? 2.051 -3.537 -19.745 1.00 92.50 98 VAL A N 1
ATOM 757 C CA . VAL A 1 98 ? 2.151 -3.052 -18.361 1.00 92.50 98 VAL A CA 1
ATOM 758 C C . VAL A 1 98 ? 2.275 -4.222 -17.390 1.00 92.50 98 VAL A C 1
ATOM 760 O O . VAL A 1 98 ? 3.159 -4.225 -16.535 1.00 92.50 98 VAL A O 1
ATOM 763 N N . LEU A 1 99 ? 1.432 -5.249 -17.539 1.00 94.44 99 LEU A N 1
ATOM 764 C CA . LEU A 1 99 ? 1.514 -6.444 -16.700 1.00 94.44 99 LEU A CA 1
ATOM 765 C C . LEU A 1 99 ? 2.839 -7.191 -16.926 1.00 94.44 99 LEU A C 1
ATOM 767 O O . LEU A 1 99 ? 3.463 -7.622 -15.958 1.00 94.44 99 LEU A O 1
ATOM 771 N N . SER A 1 100 ? 3.305 -7.280 -18.176 1.00 94.19 100 SER A N 1
ATOM 772 C CA . SER A 1 100 ? 4.617 -7.853 -18.505 1.00 94.19 100 SER A CA 1
ATOM 773 C C . SER A 1 100 ? 5.769 -7.083 -17.853 1.00 94.19 100 SER A C 1
ATOM 775 O O . SER A 1 100 ? 6.698 -7.704 -17.339 1.00 94.19 100 SER A O 1
ATOM 777 N N . ALA A 1 101 ? 5.696 -5.749 -17.796 1.00 92.88 101 ALA A N 1
ATOM 778 C CA . ALA A 1 101 ? 6.684 -4.925 -17.102 1.00 92.88 101 ALA A CA 1
ATOM 779 C C . ALA A 1 101 ? 6.706 -5.210 -15.589 1.00 92.88 101 ALA A C 1
ATOM 781 O O . ALA A 1 101 ? 7.783 -5.370 -15.017 1.00 92.88 101 ALA A O 1
ATOM 782 N N . PHE A 1 102 ? 5.540 -5.364 -14.946 1.00 93.44 102 PHE A N 1
ATOM 783 C CA . PHE A 1 102 ? 5.466 -5.783 -13.538 1.00 93.44 102 PHE A CA 1
ATOM 784 C C . PHE A 1 102 ? 6.049 -7.183 -13.313 1.00 93.44 102 PHE A C 1
ATOM 786 O O . PHE A 1 102 ? 6.808 -7.379 -12.365 1.00 93.44 102 PHE A O 1
ATOM 793 N N . MET A 1 103 ? 5.742 -8.150 -14.185 1.00 93.56 103 MET A N 1
ATOM 794 C CA . MET A 1 103 ? 6.327 -9.494 -14.103 1.00 93.56 103 MET A CA 1
ATOM 795 C C . MET A 1 103 ? 7.851 -9.448 -14.233 1.00 93.56 103 MET A C 1
ATOM 797 O O . MET A 1 103 ? 8.552 -10.037 -13.411 1.00 93.56 103 MET A O 1
ATOM 801 N N . SER A 1 104 ? 8.367 -8.712 -15.219 1.00 92.44 104 SER A N 1
ATOM 802 C CA . SER A 1 104 ? 9.807 -8.538 -15.423 1.00 92.44 104 SER A CA 1
ATOM 803 C C . SER A 1 104 ? 10.476 -7.882 -14.217 1.00 92.44 104 SER A C 1
ATOM 805 O O . SER A 1 104 ? 11.550 -8.313 -13.815 1.00 92.44 104 SER A O 1
ATOM 807 N N . TYR A 1 105 ? 9.847 -6.865 -13.622 1.00 89.81 105 TYR A N 1
ATOM 808 C CA . TYR A 1 105 ? 10.389 -6.151 -12.466 1.00 89.81 105 TYR A CA 1
ATOM 809 C C . TYR A 1 105 ? 10.481 -7.029 -11.205 1.00 89.81 105 TYR A C 1
ATOM 811 O O . TYR A 1 105 ? 11.400 -6.864 -10.401 1.00 89.81 105 TYR A O 1
ATOM 819 N N . LEU A 1 106 ? 9.535 -7.957 -11.025 1.00 89.56 106 LEU A N 1
ATOM 820 C CA . LEU A 1 106 ? 9.444 -8.845 -9.858 1.00 89.56 106 LEU A CA 1
ATOM 821 C C . LEU A 1 106 ? 10.249 -10.148 -10.000 1.00 89.56 106 LEU A C 1
ATOM 823 O O . LEU A 1 106 ? 10.415 -10.873 -9.018 1.00 89.56 106 LEU A O 1
ATOM 827 N N . THR A 1 107 ? 10.730 -10.476 -11.199 1.00 88.94 107 THR A N 1
ATOM 828 C CA . THR A 1 107 ? 11.452 -11.728 -11.470 1.00 88.94 107 THR A CA 1
ATOM 829 C C . THR A 1 107 ? 12.963 -11.526 -11.332 1.00 88.94 107 THR A C 1
ATOM 831 O O . THR A 1 107 ? 13.471 -10.448 -11.619 1.00 88.94 107 THR A O 1
ATOM 834 N N . ASN A 1 108 ? 13.693 -12.559 -10.890 1.00 84.56 108 ASN A N 1
ATOM 835 C CA . ASN A 1 108 ? 15.161 -12.562 -10.765 1.00 84.56 108 ASN A CA 1
ATOM 836 C C . ASN A 1 108 ? 15.748 -11.398 -9.948 1.00 84.56 108 ASN A C 1
ATOM 838 O O . ASN A 1 108 ? 16.843 -10.915 -10.231 1.00 84.56 108 ASN A O 1
ATOM 842 N N . ARG A 1 109 ? 15.040 -10.957 -8.904 1.00 81.12 109 ARG A N 1
ATOM 843 C CA . ARG A 1 109 ? 15.582 -9.986 -7.953 1.00 81.12 109 ARG A CA 1
ATOM 844 C C . ARG A 1 109 ? 16.464 -10.678 -6.921 1.00 81.12 109 ARG A C 1
ATOM 846 O O . ARG A 1 109 ? 16.041 -11.640 -6.288 1.00 81.12 109 ARG A O 1
ATOM 853 N N . TYR A 1 110 ? 17.652 -10.130 -6.706 1.00 76.94 110 TYR A N 1
ATOM 854 C CA . TYR A 1 110 ? 18.571 -10.526 -5.644 1.00 76.94 110 TYR A CA 1
ATOM 855 C C . TYR A 1 110 ? 19.004 -9.291 -4.859 1.00 76.94 110 TYR A C 1
ATOM 857 O O . TYR A 1 110 ? 19.158 -8.201 -5.412 1.00 76.94 110 TYR A O 1
ATOM 865 N N . GLN A 1 111 ? 19.178 -9.462 -3.552 1.00 74.12 111 GLN A N 1
ATOM 866 C CA . GLN A 1 111 ? 19.741 -8.442 -2.681 1.00 74.12 111 GLN A CA 1
ATOM 867 C C . GLN A 1 111 ? 21.198 -8.806 -2.406 1.00 74.12 111 GLN A C 1
ATOM 869 O O . GLN A 1 111 ? 21.478 -9.898 -1.919 1.00 74.12 111 GLN A O 1
ATOM 874 N N . VAL A 1 112 ? 22.118 -7.894 -2.714 1.00 74.44 112 VAL A N 1
ATOM 875 C CA . VAL A 1 112 ? 23.533 -8.043 -2.359 1.00 74.44 112 VAL A CA 1
ATOM 876 C C . VAL A 1 112 ? 23.773 -7.287 -1.059 1.00 74.44 112 VAL A C 1
ATOM 878 O O . VAL A 1 112 ? 23.446 -6.105 -0.956 1.00 74.44 112 VAL A O 1
ATOM 881 N N . LEU A 1 113 ? 24.308 -7.982 -0.059 1.00 71.75 113 LEU A N 1
ATOM 882 C CA . LEU A 1 113 ? 24.780 -7.392 1.188 1.00 71.75 113 LEU A CA 1
ATOM 883 C C . LEU A 1 113 ? 26.306 -7.375 1.121 1.00 71.75 113 LEU A C 1
ATOM 885 O O . LEU A 1 113 ? 26.926 -8.436 1.160 1.00 71.75 113 LE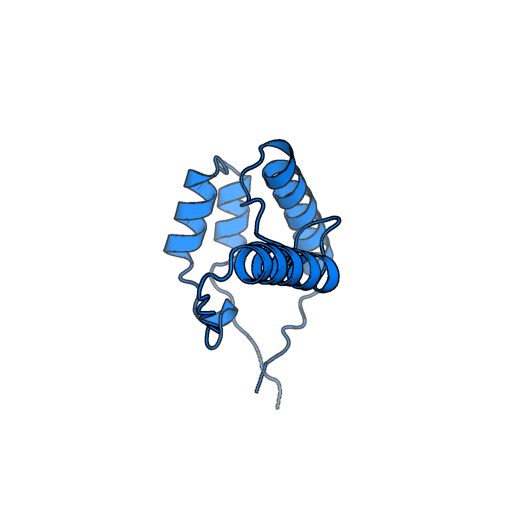U A O 1
ATOM 889 N N . THR A 1 114 ? 26.905 -6.196 0.979 1.00 65.19 114 THR A N 1
ATOM 890 C CA . THR A 1 114 ? 28.350 -6.047 1.178 1.00 65.19 114 THR A CA 1
ATOM 891 C C . THR A 1 114 ? 28.583 -5.938 2.681 1.00 65.19 114 THR A C 1
ATOM 893 O O . THR A 1 114 ? 28.046 -5.021 3.307 1.00 65.19 114 THR A O 1
ATOM 896 N N . VAL A 1 115 ? 29.295 -6.915 3.247 1.00 55.81 115 VAL A N 1
ATOM 897 C CA . VAL A 1 115 ? 29.780 -6.900 4.638 1.00 55.81 115 VAL A CA 1
ATOM 898 C C . VAL A 1 115 ? 31.065 -6.090 4.703 1.00 55.81 115 VAL A C 1
ATOM 900 O O . VAL A 1 115 ? 31.889 -6.258 3.775 1.00 55.81 115 VAL A O 1
#

Sequence (115 aa):
YRPISIVPALSKILETIMKNHLVCYLETNNLLLDKQHGFRRGRSTITAITALLDQINTVFEKGEAMSLTLCDLTKAFDCIPHKILIGKLKAYGIGGLVLSAFMSYLTNRYQVLTV

Radius of gyration: 18.73 Å; chains: 1; bounding box: 56×28×46 Å

InterPro domains:
  IPR000477 Reverse transcriptase domain [PF00078] (1-103)
  IPR043502 DNA/RNA polymerase superfamily [SSF56672] (1-89)

Organism: NCBI:txid36148